Protein AF-A0A5E7Z3Y3-F1 (afdb_monomer_lite)

Foldseek 3Di:
DVLVCLQVQLVVLQVVLVVVQLVVQVVVQVPPPVHHPDRDRDPVPVVSCVVSVVSNVSSVVSNVVSVVVVVVPDPDD

Sequence (77 aa):
MKTTLLLVSGALVLLATFALFYLFNAYACGMNPTGCRGFVLNWDDWETLRFLAPTFLLGMALLIAGTWRLLTRRPPL

pLDDT: mean 85.92, std 8.86, range [56.25, 96.81]

Secondary structure (DSSP, 8-state):
-HHHHHHHHHHHHHHHHHHHHHHHHHHHHHT-TT--SS----TT-HHHHHHHHHHHHHHHHHHHHHHHHHHHTS---

Structure (mmCIF, N/CA/C/O backbone):
data_AF-A0A5E7Z3Y3-F1
#
_entry.id   AF-A0A5E7Z3Y3-F1
#
loop_
_atom_site.group_PDB
_atom_site.id
_atom_site.type_symbol
_atom_site.label_atom_id
_atom_site.label_alt_id
_atom_site.label_comp_id
_atom_site.label_asym_id
_atom_site.label_entity_id
_atom_site.label_seq_id
_atom_site.pdbx_PDB_ins_code
_atom_site.Cartn_x
_atom_site.Cartn_y
_atom_site.Cartn_z
_atom_site.occupancy
_atom_site.B_iso_or_equiv
_atom_site.auth_seq_id
_atom_site.auth_comp_id
_atom_site.auth_asym_id
_atom_site.auth_atom_id
_atom_site.pdbx_PDB_model_num
ATOM 1 N N . MET A 1 1 ? -21.501 2.127 11.945 1.00 60.91 1 MET A N 1
ATOM 2 C CA . MET A 1 1 ? -20.926 3.186 11.081 1.00 60.91 1 MET A CA 1
ATOM 3 C C . MET A 1 1 ? -19.413 3.343 11.248 1.00 60.91 1 MET A C 1
ATOM 5 O O . MET A 1 1 ? -18.709 3.106 10.280 1.00 60.91 1 MET A O 1
ATOM 9 N N . LYS A 1 2 ? -18.876 3.652 12.443 1.00 81.38 2 LYS A N 1
ATOM 10 C CA . LYS A 1 2 ? -17.420 3.885 12.623 1.00 81.38 2 LYS A CA 1
ATOM 11 C C . LYS A 1 2 ? -16.515 2.695 12.242 1.00 81.38 2 LYS A C 1
ATOM 13 O O . LYS A 1 2 ? -15.464 2.909 11.658 1.00 81.38 2 LYS A O 1
ATOM 18 N N . THR A 1 3 ? -16.913 1.456 12.542 1.00 86.81 3 THR A N 1
ATOM 19 C CA . THR A 1 3 ? -16.116 0.257 12.207 1.00 86.81 3 THR A CA 1
ATOM 20 C C . THR A 1 3 ? -16.105 -0.035 10.708 1.00 86.81 3 THR A C 1
ATOM 22 O O . THR A 1 3 ? -15.049 -0.276 10.140 1.00 86.81 3 THR A O 1
ATOM 25 N N . THR A 1 4 ? -17.268 0.052 10.057 1.00 90.06 4 THR A N 1
ATOM 26 C CA . THR A 1 4 ? -17.401 -0.126 8.605 1.00 90.06 4 THR A CA 1
ATOM 27 C C . THR A 1 4 ? -16.564 0.894 7.842 1.00 90.06 4 THR A C 1
ATOM 29 O O . THR A 1 4 ? -15.893 0.521 6.892 1.00 90.06 4 THR A O 1
ATOM 32 N N . LEU A 1 5 ? -16.538 2.153 8.296 1.00 91.62 5 LEU A N 1
ATOM 33 C CA . LEU A 1 5 ? -15.690 3.186 7.698 1.00 91.62 5 LEU A CA 1
ATOM 34 C C . LEU A 1 5 ? -14.203 2.831 7.763 1.00 91.62 5 LEU A C 1
ATOM 36 O O . LEU A 1 5 ? -13.537 2.967 6.750 1.00 91.62 5 LEU A O 1
ATOM 40 N N . LEU A 1 6 ? -13.702 2.342 8.904 1.00 89.25 6 LEU A N 1
ATOM 4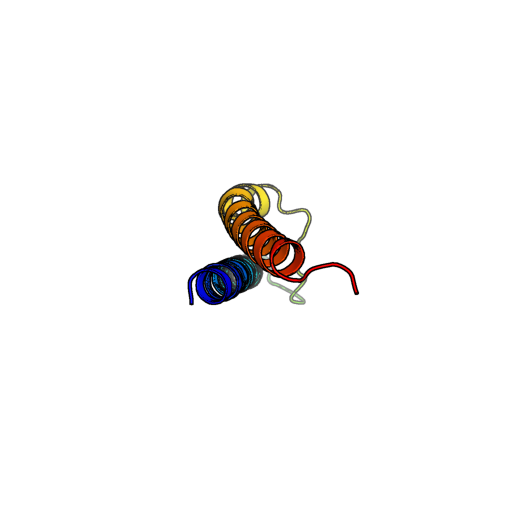1 C CA . LEU A 1 6 ? -12.300 1.914 9.042 1.00 89.25 6 LEU A CA 1
ATOM 42 C C . LEU A 1 6 ? -11.955 0.740 8.122 1.00 89.25 6 LEU A C 1
ATOM 44 O O . LEU A 1 6 ? -10.881 0.711 7.530 1.00 89.25 6 LEU A O 1
ATOM 48 N N . LEU A 1 7 ? -12.872 -0.224 8.001 1.00 91.50 7 LEU A N 1
ATOM 49 C CA . LEU A 1 7 ? -12.665 -1.386 7.145 1.00 91.50 7 LEU A CA 1
ATOM 50 C C . LEU A 1 7 ? -12.658 -0.998 5.664 1.00 91.50 7 LEU A C 1
ATOM 52 O O . LEU A 1 7 ? -11.751 -1.375 4.930 1.00 91.50 7 LEU A O 1
ATOM 56 N N . VAL A 1 8 ? -13.650 -0.213 5.236 1.00 94.69 8 VAL A N 1
ATOM 57 C CA . VAL A 1 8 ? -13.773 0.230 3.844 1.00 94.69 8 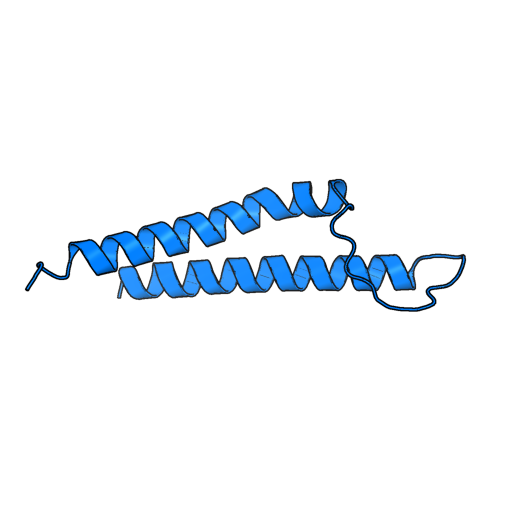VAL A CA 1
ATOM 58 C C . VAL A 1 8 ? -12.622 1.160 3.473 1.00 94.69 8 VAL A C 1
ATOM 60 O O . VAL A 1 8 ? -12.023 0.972 2.421 1.00 94.69 8 VAL A O 1
ATOM 63 N N . SER A 1 9 ? -12.261 2.123 4.327 1.00 93.75 9 SER A N 1
ATOM 64 C CA . SER A 1 9 ? -11.139 3.021 4.038 1.00 93.75 9 SER A CA 1
ATOM 65 C C . SER A 1 9 ? -9.807 2.274 3.995 1.00 93.75 9 SER A C 1
ATOM 67 O O . SER A 1 9 ? -9.029 2.499 3.074 1.00 93.75 9 SER A O 1
ATOM 69 N N . GLY A 1 10 ? -9.562 1.344 4.922 1.00 91.88 10 GLY A N 1
ATOM 70 C CA . GLY A 1 10 ? -8.359 0.512 4.904 1.00 91.88 10 GLY A CA 1
ATOM 71 C C . GLY A 1 10 ? -8.261 -0.358 3.648 1.00 91.88 10 GLY A C 1
ATOM 72 O O . GLY A 1 10 ? -7.209 -0.397 3.011 1.00 91.88 10 GLY A O 1
ATOM 73 N N . ALA A 1 11 ? -9.369 -0.987 3.241 1.00 94.44 11 ALA A N 1
ATOM 74 C CA . ALA A 1 11 ? -9.433 -1.771 2.009 1.00 94.44 11 ALA A CA 1
ATOM 75 C C . ALA A 1 11 ? -9.189 -0.911 0.760 1.00 94.44 11 ALA A C 1
ATOM 77 O O . ALA A 1 11 ? -8.412 -1.301 -0.108 1.00 94.44 11 ALA A O 1
ATOM 78 N N . LEU A 1 12 ? -9.807 0.273 0.682 1.00 96.81 12 LEU A N 1
ATOM 79 C CA . LEU A 1 12 ? -9.614 1.199 -0.435 1.00 96.81 12 LEU A CA 1
ATOM 80 C C . LEU A 1 12 ? -8.163 1.667 -0.543 1.00 96.81 12 LEU A C 1
ATOM 82 O O . LEU A 1 12 ? -7.618 1.676 -1.643 1.00 96.81 12 LEU A O 1
ATOM 86 N N . VAL A 1 13 ? -7.526 2.011 0.581 1.00 95.44 13 VAL A N 1
ATOM 87 C CA . VAL A 1 13 ? -6.112 2.409 0.596 1.00 95.44 13 VAL A CA 1
ATOM 88 C C . VAL A 1 13 ? -5.231 1.264 0.100 1.00 95.44 13 VAL A C 1
ATOM 90 O O . VAL A 1 13 ? -4.407 1.489 -0.777 1.00 95.44 13 VAL A O 1
ATOM 93 N N . LEU A 1 14 ? -5.438 0.031 0.575 1.00 94.62 14 LEU A N 1
ATOM 94 C C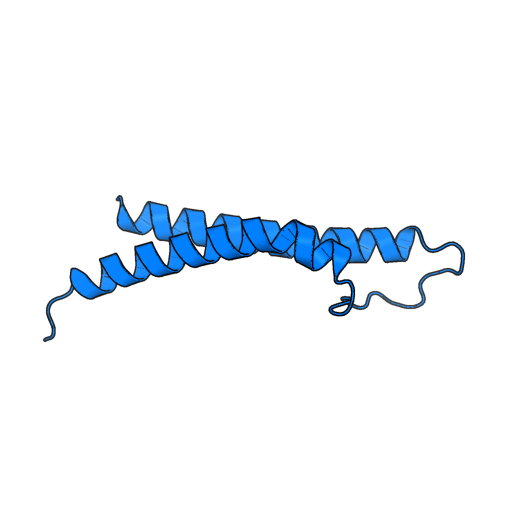A . LEU A 1 14 ? -4.649 -1.117 0.115 1.00 94.62 14 LEU A CA 1
ATOM 95 C C . LEU A 1 14 ? -4.812 -1.404 -1.375 1.00 94.62 14 LEU A C 1
ATOM 97 O O . LEU A 1 14 ? -3.818 -1.610 -2.071 1.00 94.62 14 LEU A O 1
ATOM 101 N N . LEU A 1 15 ? -6.051 -1.405 -1.866 1.00 94.56 15 LEU A N 1
ATOM 102 C CA . LEU A 1 15 ? -6.329 -1.628 -3.282 1.00 94.56 15 LEU A CA 1
ATOM 103 C C . LEU A 1 15 ? -5.716 -0.523 -4.144 1.00 94.56 15 LEU A C 1
ATOM 105 O O . LEU A 1 15 ? -5.116 -0.826 -5.171 1.00 94.56 15 LEU A O 1
ATOM 109 N N . ALA A 1 16 ? -5.808 0.736 -3.711 1.00 95.19 16 ALA A N 1
ATOM 110 C CA . ALA A 1 16 ? -5.190 1.859 -4.407 1.00 95.19 16 ALA A CA 1
ATOM 111 C C . ALA A 1 1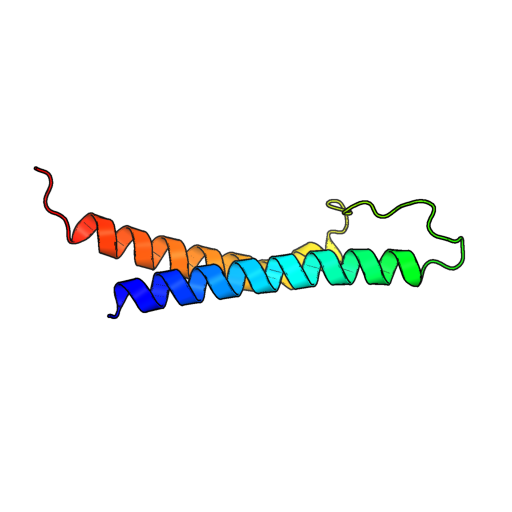6 ? -3.659 1.740 -4.426 1.00 95.19 16 ALA A C 1
ATOM 113 O O . ALA A 1 16 ? -3.054 1.878 -5.486 1.00 95.19 16 ALA A O 1
ATOM 114 N N . THR A 1 17 ? -3.028 1.422 -3.293 1.00 93.75 17 THR A N 1
ATOM 115 C CA . THR A 1 17 ? -1.575 1.216 -3.211 1.00 93.75 17 THR A CA 1
ATOM 116 C C . THR A 1 17 ? -1.119 0.080 -4.128 1.00 93.75 17 THR A C 1
ATOM 118 O O . THR A 1 17 ? -0.137 0.234 -4.853 1.00 93.75 17 THR A O 1
ATOM 121 N N . PHE A 1 18 ? -1.845 -1.041 -4.152 1.00 91.31 18 PHE A N 1
ATOM 122 C CA . PHE A 1 18 ? -1.523 -2.168 -5.028 1.00 91.31 18 PHE A CA 1
ATOM 123 C C . PHE A 1 18 ? -1.737 -1.834 -6.512 1.00 91.31 18 PHE A C 1
ATOM 125 O O . PHE A 1 18 ? -0.910 -2.187 -7.351 1.00 91.31 18 PHE A O 1
ATOM 132 N N . ALA A 1 19 ? -2.803 -1.102 -6.843 1.00 93.69 19 ALA A N 1
ATOM 133 C CA . ALA A 1 19 ? -3.048 -0.626 -8.201 1.00 93.69 19 ALA A CA 1
ATOM 134 C C . ALA A 1 19 ? -1.943 0.330 -8.679 1.00 93.69 19 ALA A C 1
ATOM 136 O O . ALA A 1 19 ? -1.474 0.193 -9.808 1.00 93.69 19 ALA A O 1
ATOM 137 N N . LEU A 1 20 ? -1.476 1.247 -7.821 1.00 91.75 20 LEU A N 1
ATOM 138 C CA . LEU A 1 20 ? -0.324 2.100 -8.125 1.00 91.75 20 LEU A CA 1
ATOM 139 C C . LEU A 1 20 ? 0.948 1.277 -8.336 1.00 91.75 20 LEU A C 1
ATOM 141 O O . LEU A 1 20 ? 1.673 1.535 -9.291 1.00 91.75 20 LEU A O 1
ATOM 145 N N . PHE A 1 21 ? 1.208 0.273 -7.495 1.00 90.19 21 PHE A N 1
ATOM 146 C CA . PHE A 1 21 ? 2.365 -0.610 -7.662 1.00 90.19 21 PHE A CA 1
ATOM 147 C C . PHE A 1 21 ? 2.345 -1.325 -9.017 1.00 90.19 21 PHE A C 1
ATOM 149 O O . PHE A 1 21 ? 3.333 -1.305 -9.753 1.00 90.19 21 PHE A O 1
ATOM 156 N N . TYR A 1 22 ? 1.201 -1.912 -9.373 1.00 89.69 22 TYR A N 1
ATOM 157 C CA . TYR A 1 22 ? 0.997 -2.559 -10.667 1.00 89.69 22 TYR A CA 1
ATOM 158 C C . TYR A 1 22 ? 1.234 -1.585 -11.825 1.00 89.69 22 TYR A C 1
ATOM 160 O O . TYR A 1 22 ? 1.942 -1.901 -12.782 1.00 89.69 22 TYR A O 1
ATOM 168 N N . LEU A 1 23 ? 0.672 -0.382 -11.716 1.00 89.75 23 LEU A N 1
ATOM 169 C CA . LEU A 1 23 ? 0.775 0.649 -12.735 1.00 89.75 23 LEU A CA 1
ATOM 170 C C . LEU A 1 23 ? 2.222 1.132 -12.915 1.00 89.75 23 LEU A C 1
ATOM 172 O O . LEU A 1 23 ? 2.679 1.244 -14.049 1.00 89.75 23 LEU A O 1
ATOM 176 N N . PHE A 1 24 ? 2.971 1.350 -11.830 1.00 88.25 24 PHE A N 1
ATOM 177 C CA . PHE A 1 24 ? 4.390 1.710 -11.901 1.00 88.25 24 PHE A CA 1
ATOM 178 C C . PHE A 1 24 ? 5.230 0.630 -12.578 1.00 88.25 24 PHE A C 1
ATOM 180 O O . PHE A 1 24 ? 6.039 0.949 -13.446 1.00 88.25 24 PHE A O 1
ATOM 187 N N . ASN A 1 25 ? 4.988 -0.643 -12.261 1.00 87.69 25 ASN A N 1
ATOM 188 C CA . ASN A 1 25 ? 5.657 -1.759 -12.932 1.00 87.69 25 ASN A CA 1
ATOM 189 C C . ASN A 1 25 ? 5.344 -1.790 -14.437 1.00 87.69 25 ASN A C 1
ATOM 191 O O . ASN A 1 25 ? 6.232 -2.017 -15.262 1.00 87.69 25 ASN A O 1
ATOM 195 N N . ALA A 1 26 ? 4.093 -1.513 -14.814 1.00 85.81 26 ALA A N 1
ATOM 196 C CA . ALA A 1 26 ? 3.685 -1.464 -16.215 1.00 85.81 26 ALA A CA 1
ATOM 197 C C . ALA A 1 26 ? 4.347 -0.290 -16.955 1.00 85.81 26 ALA A C 1
ATOM 199 O O . ALA A 1 26 ? 4.855 -0.467 -18.065 1.00 85.81 26 ALA A O 1
ATOM 200 N N . TYR A 1 27 ? 4.405 0.889 -16.329 1.00 85.75 27 TYR A N 1
ATOM 201 C CA . TYR A 1 27 ? 5.092 2.054 -16.889 1.00 85.75 27 TYR A CA 1
ATOM 202 C C . TYR A 1 27 ? 6.601 1.837 -17.018 1.00 85.75 27 TYR A C 1
ATOM 204 O O . TYR A 1 27 ? 7.165 2.161 -18.060 1.00 85.75 27 TYR A O 1
ATOM 212 N N . ALA A 1 28 ? 7.251 1.244 -16.015 1.00 83.62 28 ALA A N 1
ATOM 213 C CA . ALA A 1 28 ? 8.680 0.939 -16.060 1.00 83.62 28 ALA A CA 1
ATOM 214 C C . ALA A 1 28 ? 9.025 -0.006 -17.226 1.00 83.62 28 ALA A C 1
ATOM 216 O O . ALA A 1 28 ? 9.993 0.220 -17.948 1.00 83.62 28 ALA A O 1
ATOM 217 N N . CYS A 1 29 ? 8.184 -1.016 -17.465 1.00 82.88 29 CYS A N 1
ATOM 218 C CA . CYS A 1 29 ? 8.277 -1.906 -18.623 1.00 82.88 29 CYS A CA 1
ATOM 219 C C . CYS A 1 29 ? 8.116 -1.138 -19.950 1.00 82.88 29 CYS A C 1
ATOM 221 O O . CYS A 1 29 ? 8.945 -1.285 -20.846 1.00 82.88 29 CYS A O 1
ATOM 223 N N . GLY A 1 30 ? 7.112 -0.262 -20.071 1.00 82.12 30 GLY A N 1
ATOM 224 C CA . GLY A 1 30 ? 6.891 0.544 -21.281 1.00 82.12 30 GLY A CA 1
ATOM 225 C C . GLY A 1 30 ? 7.982 1.585 -21.570 1.00 82.12 30 GLY A C 1
ATOM 226 O O . GLY A 1 30 ? 8.212 1.929 -22.726 1.00 82.12 30 GLY A O 1
ATOM 227 N N . MET A 1 31 ? 8.674 2.067 -20.537 1.00 83.44 31 MET A N 1
ATOM 228 C CA . MET A 1 31 ? 9.760 3.048 -20.647 1.00 83.44 31 MET A CA 1
ATOM 229 C C . MET A 1 31 ? 11.142 2.421 -20.865 1.00 83.44 31 MET A C 1
ATOM 231 O O . MET A 1 31 ? 12.114 3.152 -21.055 1.00 83.44 31 MET A O 1
ATOM 235 N N . ASN A 1 32 ? 11.264 1.091 -20.832 1.00 80.62 32 ASN A N 1
ATOM 236 C CA . ASN A 1 32 ? 12.546 0.428 -21.024 1.00 80.62 32 ASN A CA 1
ATOM 237 C C . ASN A 1 32 ? 12.997 0.537 -22.501 1.00 80.62 32 ASN A C 1
ATOM 239 O O . ASN A 1 32 ? 12.371 -0.075 -23.373 1.00 80.62 32 ASN A O 1
ATOM 243 N N . PRO A 1 33 ? 14.108 1.240 -22.810 1.00 77.75 33 PRO A N 1
ATOM 244 C CA . PRO A 1 33 ? 14.567 1.452 -24.187 1.00 77.75 33 PRO A CA 1
ATOM 245 C C . PRO A 1 33 ? 15.015 0.162 -24.887 1.00 77.75 33 PRO A C 1
ATOM 247 O O . PRO A 1 33 ? 15.094 0.121 -26.111 1.00 77.75 33 PRO A O 1
ATOM 250 N N . THR A 1 34 ? 15.291 -0.903 -24.130 1.00 80.00 34 THR A N 1
ATOM 251 C CA . THR A 1 34 ? 15.649 -2.224 -24.677 1.00 80.00 34 THR A CA 1
ATOM 252 C C . THR A 1 34 ? 14.431 -3.068 -25.076 1.00 80.00 34 THR A C 1
ATOM 254 O O . THR A 1 34 ? 14.582 -4.170 -25.608 1.00 80.00 34 THR A O 1
ATOM 257 N N . GLY A 1 35 ? 13.223 -2.531 -24.873 1.00 67.94 35 GLY A N 1
ATOM 258 C CA . GLY A 1 35 ? 11.957 -3.209 -25.107 1.00 67.94 35 GLY A CA 1
ATOM 259 C C . GLY A 1 35 ? 11.573 -4.136 -23.955 1.00 67.94 35 GLY A C 1
ATOM 260 O O . GLY A 1 35 ? 12.415 -4.685 -23.245 1.00 67.94 35 GLY A O 1
ATOM 261 N N . CYS A 1 36 ? 10.270 -4.328 -23.770 1.00 77.94 36 CYS A N 1
ATOM 262 C CA . CYS A 1 36 ? 9.740 -5.218 -22.748 1.00 77.94 36 CYS A CA 1
ATOM 263 C C . CYS A 1 36 ? 9.138 -6.462 -23.408 1.00 77.94 36 CYS A C 1
ATOM 265 O O . CYS A 1 36 ? 8.217 -6.361 -24.215 1.00 77.94 36 CYS A O 1
ATOM 267 N N . ARG A 1 37 ? 9.681 -7.645 -23.094 1.00 74.81 37 ARG A N 1
ATOM 268 C CA . ARG A 1 37 ? 9.241 -8.931 -23.676 1.00 74.81 37 ARG A CA 1
ATOM 269 C C . ARG A 1 37 ? 8.054 -9.563 -22.938 1.00 74.81 37 ARG A C 1
ATOM 271 O O . ARG A 1 37 ? 7.547 -10.590 -23.376 1.00 74.81 37 ARG A O 1
ATOM 278 N N . GLY A 1 38 ? 7.618 -8.957 -21.836 1.00 72.19 38 GLY A N 1
ATOM 279 C CA . GLY A 1 38 ? 6.476 -9.394 -21.041 1.00 72.19 38 GLY A CA 1
ATOM 280 C C . GLY A 1 38 ? 6.343 -8.574 -19.760 1.00 72.19 38 GLY A C 1
ATOM 281 O O . GLY A 1 38 ? 7.342 -8.110 -19.214 1.00 72.19 38 GLY A O 1
ATOM 282 N N . PHE A 1 39 ? 5.109 -8.392 -19.290 1.00 79.19 39 PHE A N 1
ATOM 283 C CA . PHE A 1 39 ? 4.842 -7.764 -17.999 1.00 79.19 39 PHE A CA 1
ATOM 284 C C . PHE A 1 39 ? 5.130 -8.766 -16.879 1.00 79.19 39 PHE A C 1
ATOM 286 O O . PHE A 1 39 ? 4.492 -9.815 -16.797 1.00 79.19 39 PHE A O 1
ATOM 293 N N . VAL A 1 40 ? 6.082 -8.429 -16.014 1.00 80.50 40 VAL A N 1
ATOM 294 C CA . VAL A 1 40 ? 6.363 -9.166 -14.783 1.00 80.50 40 VAL A CA 1
ATOM 295 C C . VAL A 1 40 ? 6.337 -8.162 -13.646 1.00 80.50 40 VAL A C 1
ATOM 297 O O . VAL A 1 40 ? 6.934 -7.092 -13.742 1.00 80.50 40 VAL A O 1
ATOM 300 N N . LEU A 1 41 ? 5.617 -8.504 -12.582 1.00 81.12 41 LEU A N 1
ATOM 301 C CA . LEU A 1 41 ? 5.565 -7.679 -11.387 1.00 81.12 41 LEU A CA 1
ATOM 302 C C . LEU A 1 41 ? 6.912 -7.806 -10.665 1.00 81.12 41 LEU A C 1
ATOM 304 O O . LEU A 1 41 ? 7.242 -8.881 -10.159 1.00 81.12 41 LEU A O 1
ATOM 308 N N . ASN A 1 42 ? 7.703 -6.736 -10.673 1.00 82.88 42 ASN A N 1
ATOM 309 C CA . ASN A 1 42 ? 9.032 -6.726 -10.088 1.00 82.88 42 ASN A CA 1
ATOM 310 C C . ASN A 1 42 ? 8.943 -6.437 -8.587 1.00 82.88 42 ASN A C 1
ATOM 312 O O . ASN A 1 42 ? 8.856 -5.290 -8.151 1.00 82.88 42 ASN A O 1
ATOM 316 N N . TRP A 1 43 ? 8.962 -7.505 -7.797 1.00 80.81 43 TRP A N 1
ATOM 317 C CA . TRP A 1 43 ? 8.974 -7.431 -6.337 1.00 80.81 43 TRP A CA 1
ATOM 318 C C . TRP A 1 43 ? 10.348 -7.084 -5.755 1.00 80.81 43 TRP A C 1
ATOM 320 O O . TRP A 1 43 ? 10.427 -6.772 -4.573 1.00 80.81 43 TRP A O 1
ATOM 330 N N . ASP A 1 44 ? 11.409 -7.098 -6.565 1.00 79.69 44 ASP A N 1
ATOM 331 C CA . ASP A 1 44 ? 12.755 -6.706 -6.136 1.00 79.69 44 ASP A CA 1
ATOM 332 C C . ASP A 1 44 ? 13.006 -5.197 -6.308 1.00 79.69 44 ASP A C 1
ATOM 334 O O . ASP A 1 44 ? 14.055 -4.688 -5.909 1.00 79.69 44 ASP A O 1
ATOM 338 N N . ASP A 1 45 ? 12.041 -4.453 -6.866 1.00 80.69 45 ASP A N 1
ATOM 339 C CA . ASP A 1 45 ? 12.107 -2.994 -6.964 1.00 80.69 45 ASP A CA 1
ATOM 340 C C . ASP A 1 45 ? 11.840 -2.335 -5.601 1.00 80.69 45 ASP A C 1
ATOM 342 O O . ASP A 1 45 ? 10.736 -1.891 -5.258 1.00 80.69 45 ASP A O 1
ATOM 346 N N . TRP A 1 46 ? 12.903 -2.309 -4.799 1.00 79.50 46 TRP A N 1
ATOM 347 C CA . TRP A 1 46 ? 12.894 -1.796 -3.437 1.00 79.50 46 TRP A CA 1
ATOM 348 C C . TRP A 1 46 ? 12.551 -0.305 -3.352 1.00 79.50 46 TRP A C 1
ATOM 350 O O . TRP A 1 46 ? 11.952 0.126 -2.369 1.00 79.50 46 TRP A O 1
ATOM 360 N N . GLU A 1 47 ? 12.886 0.485 -4.372 1.00 83.00 47 GLU A N 1
ATOM 361 C CA . GLU A 1 47 ? 12.594 1.922 -4.422 1.00 83.00 47 GLU A CA 1
ATOM 362 C C . GLU A 1 47 ? 11.077 2.152 -4.472 1.00 83.00 47 GLU A C 1
ATOM 364 O O . GLU A 1 47 ? 10.509 2.845 -3.618 1.00 83.00 47 GLU A O 1
ATOM 369 N N . THR A 1 48 ? 10.399 1.486 -5.414 1.00 82.50 48 THR A N 1
ATOM 370 C CA . THR A 1 48 ? 8.941 1.569 -5.567 1.00 82.50 48 THR A CA 1
ATOM 371 C C . THR A 1 48 ? 8.218 0.993 -4.345 1.00 82.50 48 THR A C 1
ATOM 373 O O . THR A 1 48 ? 7.254 1.585 -3.845 1.00 82.50 48 THR A O 1
ATOM 376 N N . LEU A 1 49 ? 8.707 -0.128 -3.803 1.00 83.81 49 LEU A N 1
ATOM 377 C CA . LEU A 1 49 ? 8.155 -0.727 -2.585 1.00 83.81 49 LEU A CA 1
ATOM 378 C C . LEU A 1 49 ? 8.306 0.186 -1.371 1.00 83.81 49 LEU A C 1
ATOM 380 O O . LEU A 1 49 ? 7.345 0.366 -0.626 1.00 83.81 49 LEU A O 1
ATOM 384 N N . ARG A 1 50 ? 9.474 0.803 -1.172 1.00 88.00 50 ARG A N 1
ATOM 385 C CA . ARG A 1 50 ? 9.718 1.721 -0.054 1.00 88.00 50 ARG A CA 1
ATOM 386 C C . ARG A 1 50 ? 8.851 2.970 -0.149 1.00 88.00 50 ARG A C 1
ATOM 388 O O . ARG A 1 50 ? 8.392 3.458 0.882 1.00 88.00 50 ARG A O 1
ATOM 395 N N . PHE A 1 51 ? 8.603 3.471 -1.357 1.00 89.06 51 PHE A N 1
ATOM 396 C CA . PHE A 1 51 ? 7.725 4.619 -1.569 1.00 89.06 51 PHE A CA 1
ATOM 397 C C . PHE A 1 51 ? 6.260 4.298 -1.239 1.00 89.06 51 PHE A C 1
ATOM 399 O O . PHE A 1 51 ? 5.564 5.105 -0.623 1.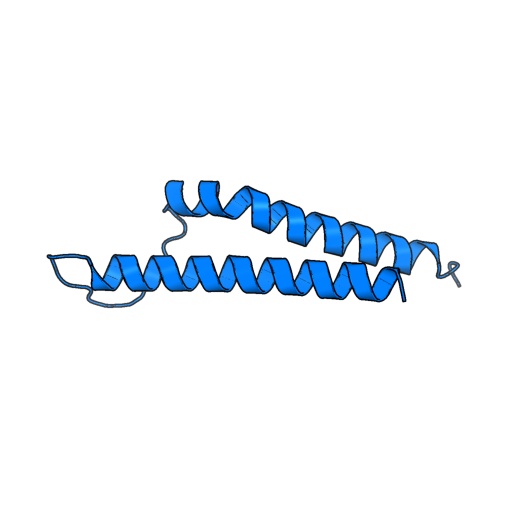00 89.06 51 PHE A O 1
ATOM 406 N N . LEU A 1 52 ? 5.792 3.100 -1.597 1.00 91.19 52 LEU A N 1
ATOM 407 C CA . LEU A 1 52 ? 4.410 2.675 -1.360 1.00 91.19 52 LEU A CA 1
ATOM 408 C C . LEU A 1 52 ? 4.182 2.081 0.039 1.00 91.19 52 LEU A C 1
ATOM 410 O O . LEU A 1 52 ? 3.054 2.131 0.540 1.00 91.19 52 LEU A O 1
ATOM 414 N N . ALA A 1 53 ? 5.230 1.591 0.708 1.00 90.88 53 ALA A N 1
ATOM 415 C CA . ALA A 1 53 ? 5.162 0.958 2.025 1.00 90.88 53 ALA A CA 1
ATOM 416 C C . ALA A 1 53 ? 4.422 1.790 3.091 1.00 90.88 53 ALA A C 1
ATOM 418 O O . ALA A 1 53 ? 3.573 1.218 3.774 1.00 90.88 53 ALA A O 1
ATOM 419 N N . PRO A 1 54 ? 4.626 3.117 3.234 1.00 93.31 54 PRO A N 1
ATOM 420 C CA . PRO A 1 54 ? 3.876 3.919 4.201 1.00 93.31 54 PRO A CA 1
ATOM 421 C C . PRO A 1 54 ? 2.361 3.865 3.974 1.00 93.31 54 PRO A C 1
ATOM 423 O O . PRO A 1 54 ? 1.595 3.722 4.926 1.00 93.31 54 PRO A O 1
ATOM 426 N N . THR A 1 55 ? 1.916 3.933 2.715 1.00 93.56 55 THR A N 1
ATOM 427 C CA . THR A 1 55 ? 0.483 3.868 2.378 1.00 93.56 55 THR A CA 1
ATOM 428 C C . THR A 1 55 ? -0.083 2.463 2.564 1.00 93.56 55 THR A C 1
ATOM 430 O O . THR A 1 55 ? -1.178 2.312 3.104 1.00 93.56 55 THR A O 1
ATOM 433 N N . PHE A 1 56 ? 0.696 1.432 2.225 1.00 91.38 56 PHE A N 1
ATOM 434 C CA . PHE A 1 56 ? 0.337 0.041 2.488 1.00 91.38 56 PHE A CA 1
ATOM 435 C C . PHE A 1 56 ? 0.138 -0.213 3.990 1.00 91.38 56 PHE A C 1
ATOM 437 O O . PHE A 1 56 ? -0.887 -0.753 4.410 1.00 91.38 56 PHE A O 1
ATOM 444 N N . LEU A 1 57 ? 1.087 0.241 4.815 1.00 94.69 57 LEU A N 1
ATOM 445 C CA . LEU A 1 57 ? 1.026 0.123 6.272 1.00 94.69 57 LEU A CA 1
ATOM 446 C C . LEU A 1 57 ? -0.162 0.890 6.860 1.00 94.69 57 LEU A C 1
ATOM 448 O O . LEU A 1 57 ? -0.819 0.385 7.769 1.00 94.69 57 LEU A O 1
ATOM 452 N N . LEU A 1 58 ? -0.484 2.070 6.322 1.00 94.62 58 LEU A N 1
ATOM 453 C CA . LEU A 1 58 ? -1.669 2.832 6.721 1.00 94.62 58 LEU A CA 1
ATOM 454 C C . LEU A 1 58 ? -2.960 2.042 6.448 1.00 94.62 58 LEU A C 1
ATOM 456 O O . LEU A 1 58 ? -3.804 1.911 7.337 1.00 94.62 58 LEU A O 1
ATOM 460 N N . GLY A 1 59 ? -3.109 1.490 5.240 1.00 91.81 59 GLY A N 1
ATOM 461 C CA . GLY A 1 59 ? -4.272 0.679 4.865 1.00 91.81 59 GLY A CA 1
ATOM 462 C C . GLY A 1 59 ? -4.421 -0.566 5.745 1.00 91.81 59 GLY A C 1
ATOM 463 O O . GLY A 1 59 ? -5.501 -0.828 6.282 1.00 91.81 59 GLY A O 1
ATOM 464 N N . MET A 1 60 ? -3.311 -1.273 5.982 1.00 93.88 60 MET A N 1
ATOM 465 C CA . MET A 1 60 ? -3.231 -2.398 6.921 1.00 93.88 60 MET A CA 1
ATOM 466 C C . MET A 1 60 ? -3.655 -2.001 8.339 1.00 93.88 60 MET A C 1
ATOM 468 O O . MET A 1 60 ? -4.487 -2.675 8.946 1.00 93.88 60 MET A O 1
ATOM 472 N N . ALA A 1 61 ? -3.125 -0.898 8.871 1.00 95.06 61 ALA A N 1
ATOM 473 C CA . ALA A 1 61 ? -3.436 -0.436 10.221 1.00 95.06 61 ALA A CA 1
ATOM 474 C C . ALA A 1 61 ? -4.929 -0.112 10.387 1.00 95.06 61 ALA A C 1
ATOM 476 O O . ALA A 1 61 ? -5.533 -0.467 11.402 1.00 95.06 61 ALA A O 1
ATOM 477 N N . LEU A 1 62 ? -5.549 0.507 9.377 1.00 92.88 62 LEU A N 1
ATOM 478 C CA . LEU A 1 62 ? -6.983 0.799 9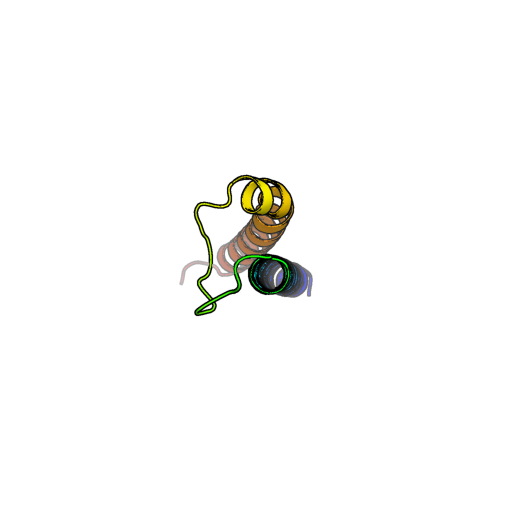.369 1.00 92.88 62 LEU A CA 1
ATOM 479 C C . LEU A 1 62 ? -7.832 -0.478 9.361 1.00 92.88 62 LEU A C 1
ATOM 481 O O . LEU A 1 62 ? -8.786 -0.580 10.139 1.00 92.88 62 LEU A O 1
ATOM 485 N N . LEU A 1 63 ? -7.462 -1.471 8.547 1.00 92.62 63 LEU A N 1
ATOM 486 C CA . LEU A 1 63 ? -8.141 -2.768 8.520 1.00 92.62 63 LEU A CA 1
ATOM 487 C C . LEU A 1 63 ? -8.008 -3.515 9.843 1.00 92.62 63 LEU A C 1
ATOM 489 O O . LEU A 1 63 ? -9.008 -4.019 10.359 1.00 92.62 63 LEU A O 1
ATOM 493 N N . ILE A 1 64 ? -6.807 -3.559 10.421 1.00 93.62 64 ILE A N 1
ATOM 494 C CA . ILE A 1 64 ? -6.566 -4.198 11.719 1.00 93.62 64 ILE A CA 1
ATOM 495 C C . ILE A 1 64 ? -7.393 -3.500 12.799 1.00 93.62 64 ILE A C 1
ATOM 497 O O . ILE A 1 64 ? -8.120 -4.164 13.533 1.00 93.62 64 ILE A O 1
ATOM 501 N N . ALA A 1 65 ? -7.370 -2.166 12.861 1.00 92.19 65 ALA A N 1
ATOM 502 C CA . ALA A 1 65 ? -8.148 -1.402 13.834 1.00 92.19 65 ALA A CA 1
ATOM 503 C C . ALA A 1 65 ? -9.665 -1.608 13.668 1.00 92.19 65 ALA A C 1
ATOM 505 O O . ALA A 1 65 ? -10.398 -1.730 14.656 1.00 92.19 65 ALA A O 1
ATOM 506 N N . GLY A 1 66 ? -10.150 -1.664 12.424 1.00 90.50 66 GLY A N 1
ATOM 507 C CA . GLY A 1 66 ? -11.541 -1.979 12.107 1.00 90.50 66 GLY A CA 1
ATOM 508 C C . GLY A 1 66 ? -11.926 -3.393 12.548 1.00 90.50 66 GLY A C 1
ATOM 509 O O . GLY A 1 66 ? -12.935 -3.577 13.228 1.00 90.50 66 GLY A O 1
ATOM 510 N N . THR A 1 67 ? -11.092 -4.382 12.233 1.00 91.75 67 THR A N 1
ATOM 511 C CA . THR A 1 67 ? -11.320 -5.798 12.556 1.00 91.75 67 THR A CA 1
ATOM 512 C C . THR A 1 67 ? -11.274 -6.030 14.061 1.00 91.75 67 THR A C 1
ATOM 514 O O . THR A 1 67 ? -12.181 -6.638 14.623 1.00 91.75 67 THR A O 1
ATOM 517 N N . TRP A 1 68 ? -10.292 -5.448 14.747 1.00 91.62 68 TRP A N 1
ATOM 518 C CA . TRP A 1 68 ? -10.172 -5.498 16.201 1.00 91.62 68 TRP A CA 1
ATOM 519 C C . TRP A 1 68 ? -11.417 -4.940 16.896 1.00 91.62 68 TRP A C 1
ATOM 521 O O . TRP A 1 68 ? -11.958 -5.552 17.818 1.00 91.62 68 TRP A O 1
ATOM 531 N N . ARG A 1 69 ? -11.936 -3.801 16.419 1.00 88.12 69 ARG A N 1
ATOM 532 C CA . ARG A 1 69 ? -13.191 -3.218 16.923 1.00 88.12 69 ARG A CA 1
ATOM 533 C C . ARG A 1 69 ? -14.418 -4.069 16.614 1.00 88.12 69 ARG A C 1
ATOM 535 O O . ARG A 1 69 ? -15.394 -3.991 17.355 1.00 88.12 69 ARG A O 1
ATOM 542 N N . LEU A 1 70 ? -14.414 -4.814 15.512 1.00 87.75 70 LEU A N 1
ATOM 543 C CA . LEU A 1 70 ? -15.507 -5.718 15.167 1.00 87.75 70 LEU A CA 1
ATOM 544 C C . LEU A 1 70 ? -15.523 -6.928 16.108 1.00 87.75 70 LEU A C 1
ATOM 546 O O . LEU A 1 70 ? -16.582 -7.280 16.619 1.00 87.75 70 LEU A O 1
ATOM 550 N N . LEU A 1 71 ? -14.349 -7.510 16.365 1.00 87.38 71 LEU A N 1
ATOM 551 C CA . LEU A 1 71 ? -14.178 -8.676 17.231 1.00 87.38 71 LEU A CA 1
ATOM 552 C C . LEU A 1 71 ? -14.462 -8.344 18.699 1.00 87.38 71 LEU A C 1
ATOM 554 O O . LEU A 1 71 ? -15.228 -9.046 19.338 1.00 87.38 71 LEU A O 1
ATOM 558 N N . THR A 1 72 ? -13.942 -7.228 19.216 1.00 86.12 72 THR A N 1
ATOM 559 C CA . THR A 1 72 ? -14.157 -6.818 20.622 1.00 86.12 72 THR A CA 1
ATOM 560 C C . THR A 1 72 ? -15.594 -6.403 20.949 1.00 86.12 72 THR A C 1
ATOM 562 O O . THR A 1 72 ? -15.971 -6.371 22.115 1.00 86.12 72 THR A O 1
ATOM 565 N N . ARG A 1 73 ? -16.416 -6.078 19.942 1.00 78.00 73 ARG A N 1
ATOM 566 C CA . ARG A 1 73 ? -17.846 -5.776 20.132 1.00 78.00 73 ARG A CA 1
ATOM 567 C C . ARG A 1 73 ? -18.750 -7.001 20.063 1.00 78.00 73 ARG A C 1
ATOM 569 O O . ARG A 1 73 ? -19.923 -6.880 20.407 1.00 78.00 73 ARG A O 1
ATOM 576 N N . ARG A 1 74 ? -18.248 -8.144 19.595 1.00 67.56 74 ARG A N 1
ATOM 577 C CA . ARG A 1 74 ? -18.977 -9.410 19.659 1.00 67.56 74 ARG A CA 1
ATOM 578 C C . ARG A 1 74 ? -18.547 -10.115 20.951 1.00 67.56 74 ARG A C 1
ATOM 580 O O . ARG A 1 74 ? -17.379 -10.483 21.035 1.00 67.56 74 ARG A O 1
ATOM 587 N N . PRO A 1 75 ? -19.417 -10.264 21.968 1.00 56.25 75 PRO A N 1
ATOM 588 C CA . PRO A 1 75 ? -19.068 -11.094 23.116 1.00 56.25 75 PRO A CA 1
ATOM 589 C C . PRO A 1 75 ? -18.778 -12.528 22.636 1.00 56.25 75 PRO A C 1
ATOM 591 O O . PRO A 1 75 ? -19.411 -12.968 21.668 1.00 56.25 75 PRO A O 1
ATOM 594 N N . PRO A 1 76 ? -17.817 -13.242 23.254 1.00 64.38 76 PRO A N 1
ATOM 595 C CA . PRO A 1 76 ? -17.677 -14.673 23.025 1.00 64.38 76 PRO A CA 1
ATOM 596 C C . PRO A 1 76 ? -18.998 -15.347 23.423 1.00 64.38 76 PRO A C 1
ATOM 598 O O . PRO A 1 76 ? -19.534 -15.051 24.492 1.00 64.38 76 PRO A O 1
ATOM 601 N N . LEU A 1 77 ? -19.544 -16.147 22.502 1.00 60.19 77 LEU A N 1
ATOM 602 C CA . LEU A 1 77 ? -20.729 -16.987 22.708 1.00 60.19 77 LEU A CA 1
ATOM 603 C C . LEU A 1 77 ? -20.522 -17.954 23.876 1.00 60.19 77 LEU A C 1
ATOM 605 O O . LEU A 1 77 ? -19.393 -18.487 23.985 1.00 60.19 77 LEU A O 1
#

Radius of gyration: 17.27 Å; chains: 1; bounding box: 37×22×48 Å